Protein AF-A0A9D2FRJ0-F1 (afdb_monomer_lite)

InterPro domains:
  IPR000515 ABC transporter type 1, transmembrane domain MetI-like [PF00528] (3-87)
  IPR000515 ABC transporter type 1, transmembrane domain MetI-like [PS50928] (1-87)
  IPR035906 MetI-like superfamily [G3DSA:1.10.3720.10] (1-94)
  IPR035906 MetI-like superfamily [SSF161098] (1-84)

Radius of gyration: 19.23 Å; chains: 1; bounding box: 42×16×62 Å

pLDDT: mean 77.36, std 8.84, range [45.12, 90.44]

Sequence (95 aa):
ATGVQSFFKITLPLLRPTIESVLILGFIYTFKVYDLVYVMTSGGPVNSTHMLSTYSYKLSFDMFQYSKGSAVANVLLVILMVVGVFYLRATKEEE

Organism: NCBI:txid2838498

Foldseek 3Di:
DPPVVCCVPPVCVVCVLVCVLVVLVVVLVVLVPPPCLCVPALCDDVNVSDRLNSVLCCCVPVVVVPVVSVVSVVVVVVVNVVSVVVSVVVVVVVD

Structure (mmCIF, N/CA/C/O backbone):
data_AF-A0A9D2FRJ0-F1
#
_entry.id   AF-A0A9D2FRJ0-F1
#
loop_
_atom_site.group_PDB
_atom_site.id
_atom_site.type_symbol
_atom_site.label_atom_id
_atom_site.label_alt_id
_atom_site.label_comp_id
_atom_site.label_asym_id
_atom_site.label_entity_id
_atom_site.label_seq_id
_atom_site.pdbx_PDB_ins_code
_atom_site.Cartn_x
_atom_site.Cartn_y
_atom_site.Cartn_z
_atom_site.occupancy
_atom_site.B_iso_or_equiv
_atom_site.auth_seq_id
_atom_site.auth_comp_id
_atom_site.auth_asym_id
_atom_site.auth_atom_id
_atom_site.pdbx_PDB_model_num
ATOM 1 N N . ALA A 1 1 ? -11.964 -5.086 39.449 1.00 55.34 1 ALA A N 1
ATOM 2 C CA . ALA A 1 1 ? -11.865 -5.761 38.139 1.00 55.34 1 ALA A CA 1
ATOM 3 C C . ALA A 1 1 ? -10.579 -5.303 37.468 1.00 55.34 1 ALA A C 1
ATOM 5 O O . ALA A 1 1 ? -10.350 -4.104 37.382 1.00 55.34 1 ALA A O 1
ATOM 6 N N . THR A 1 2 ? -9.699 -6.231 37.101 1.00 71.50 2 THR A N 1
ATOM 7 C CA . THR A 1 2 ? -8.369 -5.952 36.535 1.00 71.50 2 THR A CA 1
ATOM 8 C C . THR A 1 2 ? -8.520 -5.149 35.239 1.00 71.50 2 THR A C 1
ATOM 10 O O . THR A 1 2 ? -9.329 -5.527 34.394 1.00 71.50 2 THR A O 1
ATOM 13 N N . GLY A 1 3 ? -7.767 -4.057 35.057 1.00 76.12 3 GLY A N 1
ATOM 14 C CA . GLY A 1 3 ? -7.921 -3.151 33.901 1.00 76.12 3 GLY A CA 1
ATOM 15 C C . GLY A 1 3 ? -7.846 -3.856 32.538 1.00 76.12 3 GLY A C 1
ATOM 16 O O . GLY A 1 3 ? -8.596 -3.524 31.624 1.00 76.12 3 GLY A O 1
ATOM 17 N N . VAL A 1 4 ? -7.045 -4.921 32.447 1.00 80.00 4 VAL A N 1
ATOM 18 C CA . VAL A 1 4 ? -6.942 -5.799 31.269 1.00 80.00 4 VAL A CA 1
ATOM 19 C C . VAL A 1 4 ? -8.272 -6.505 30.957 1.00 80.00 4 VAL A C 1
ATOM 21 O O . VAL A 1 4 ? -8.678 -6.597 29.805 1.00 80.00 4 VAL A O 1
ATOM 24 N N . GLN A 1 5 ? -9.005 -6.957 31.976 1.00 76.62 5 GLN A N 1
ATOM 25 C CA . GLN A 1 5 ? -10.280 -7.658 31.799 1.00 76.62 5 GLN A CA 1
ATOM 26 C C . GLN A 1 5 ? -11.385 -6.718 31.291 1.00 76.62 5 GLN A C 1
ATOM 28 O O . GLN A 1 5 ? -12.205 -7.130 30.474 1.00 76.62 5 GLN A O 1
ATOM 33 N N . SER A 1 6 ? -11.378 -5.457 31.741 1.00 73.12 6 SER A N 1
ATOM 34 C CA . SER A 1 6 ? -12.299 -4.414 31.267 1.00 73.12 6 SER A CA 1
ATOM 35 C C . SER A 1 6 ? -11.997 -4.010 29.819 1.00 73.12 6 SER A C 1
ATOM 37 O O . SER A 1 6 ? -12.908 -3.914 29.000 1.00 73.12 6 SER A O 1
ATOM 39 N N . PHE A 1 7 ? -10.714 -3.875 29.466 1.00 78.94 7 PHE A N 1
ATOM 40 C CA . PHE A 1 7 ? -10.293 -3.530 28.107 1.00 78.94 7 PHE A CA 1
ATOM 41 C C . PHE A 1 7 ? -10.761 -4.560 27.069 1.00 78.94 7 PHE A C 1
ATOM 43 O O . PHE A 1 7 ? -11.407 -4.193 26.092 1.00 78.94 7 PHE A O 1
ATOM 50 N N . PHE A 1 8 ? -10.513 -5.855 27.297 1.00 80.69 8 PHE A N 1
ATOM 51 C CA . PHE A 1 8 ? -10.877 -6.901 26.331 1.00 80.69 8 PHE A CA 1
ATOM 52 C C . PHE A 1 8 ? -12.377 -7.223 26.286 1.00 80.69 8 PHE A C 1
ATOM 54 O O . PHE A 1 8 ? -12.869 -7.626 25.236 1.00 80.69 8 PHE A O 1
ATOM 61 N N . LYS A 1 9 ? -13.111 -7.079 27.400 1.00 78.75 9 LYS A N 1
ATOM 62 C CA . LYS A 1 9 ? -14.540 -7.445 27.459 1.00 78.75 9 LYS A CA 1
ATOM 63 C C . LYS A 1 9 ? -15.505 -6.282 27.251 1.00 78.75 9 LYS A C 1
ATOM 65 O O . LYS A 1 9 ? -16.659 -6.540 26.931 1.00 78.75 9 LYS A O 1
ATOM 70 N N . ILE A 1 10 ? -15.066 -5.041 27.459 1.00 77.06 10 ILE A N 1
ATOM 71 C CA . ILE A 1 10 ? -15.931 -3.857 27.386 1.00 77.06 10 ILE A CA 1
ATOM 72 C C . ILE A 1 10 ? -15.429 -2.914 26.295 1.00 77.06 10 ILE A C 1
ATOM 74 O O . ILE A 1 10 ? -16.138 -2.686 25.323 1.00 77.06 10 ILE A O 1
ATOM 78 N N . THR A 1 11 ? -14.199 -2.405 26.403 1.00 79.12 11 THR A N 1
ATOM 79 C CA . THR A 1 11 ? -13.687 -1.378 25.475 1.00 79.12 11 THR A CA 1
ATOM 80 C C . THR A 1 11 ? -13.489 -1.911 24.052 1.00 79.12 11 THR A C 1
ATOM 82 O O . THR A 1 11 ? -13.918 -1.276 23.094 1.00 79.12 11 THR A O 1
ATOM 85 N N . LEU A 1 12 ? -12.878 -3.090 23.905 1.00 80.12 12 LEU A N 1
ATOM 86 C CA . LEU A 1 12 ? -12.583 -3.704 22.609 1.00 80.12 12 LEU A CA 1
ATOM 87 C C . LEU A 1 12 ? -13.849 -4.041 21.788 1.00 80.12 12 LEU A C 1
ATOM 89 O O . LEU A 1 12 ? -13.908 -3.630 20.632 1.00 80.12 12 LEU A O 1
ATOM 93 N N . PRO A 1 13 ? -14.877 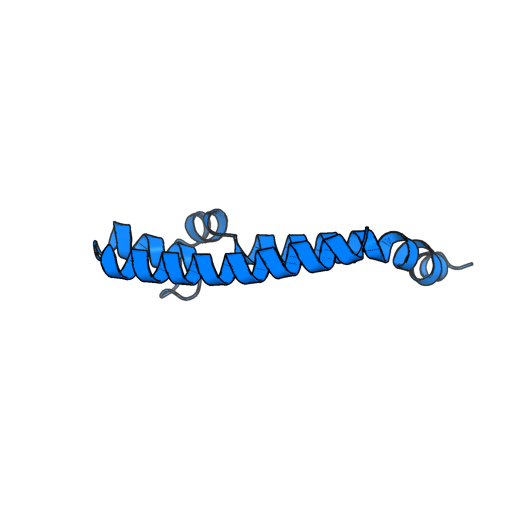-4.734 22.326 1.00 78.06 13 PRO A N 1
ATOM 94 C CA . PRO A 1 13 ? -16.094 -5.015 21.562 1.00 78.06 13 PRO A CA 1
ATOM 95 C C . PRO A 1 13 ? -16.924 -3.765 21.245 1.00 78.06 13 PRO A C 1
ATOM 97 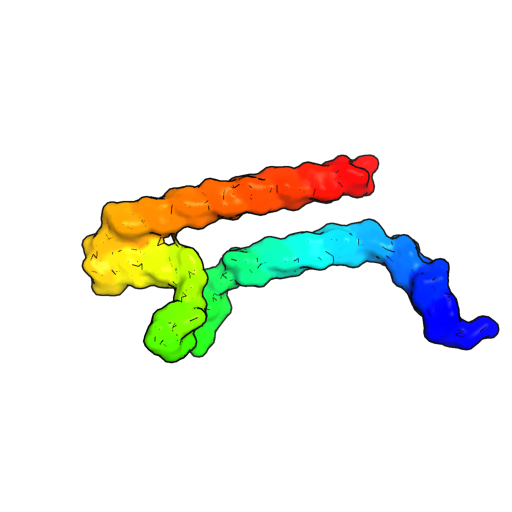O O . PRO A 1 13 ? -17.602 -3.746 20.225 1.00 78.06 13 PRO A O 1
ATOM 100 N N . LEU A 1 14 ? -16.853 -2.717 22.071 1.00 78.50 14 LEU A N 1
ATOM 101 C CA . LEU A 1 14 ? -17.599 -1.475 21.847 1.00 78.50 14 LEU A CA 1
ATOM 102 C C . LEU A 1 14 ? -16.971 -0.609 20.740 1.00 78.50 14 LEU A C 1
ATOM 104 O O . LEU A 1 14 ? -17.681 0.103 20.040 1.00 78.50 14 LEU A O 1
ATOM 108 N N . LEU A 1 15 ? -15.654 -0.724 20.533 1.00 81.44 15 LEU A N 1
ATOM 109 C CA . LEU A 1 15 ? -14.922 -0.094 19.425 1.00 81.44 15 LEU A CA 1
ATOM 110 C C . LEU A 1 15 ? -14.808 -0.979 18.176 1.00 81.44 15 LEU A C 1
ATOM 112 O O . LEU A 1 15 ? -14.241 -0.547 17.175 1.00 81.44 15 LEU A O 1
ATOM 116 N N . ARG A 1 16 ? -15.323 -2.211 18.218 1.00 76.12 16 ARG A N 1
ATOM 117 C CA . ARG A 1 16 ? -15.216 -3.195 17.136 1.00 76.12 16 ARG A CA 1
ATOM 118 C C . ARG A 1 16 ? -15.654 -2.673 15.754 1.00 76.12 16 ARG A C 1
ATOM 120 O O . ARG A 1 16 ? -14.842 -2.821 14.847 1.00 76.12 16 ARG A O 1
ATOM 127 N N . PRO A 1 17 ? -16.814 -1.999 15.585 1.00 76.06 17 PRO A N 1
ATOM 128 C CA . PRO A 1 17 ? -17.202 -1.457 14.276 1.00 76.06 17 PRO A CA 1
ATOM 129 C C . PRO A 1 17 ? -16.230 -0.375 13.780 1.00 76.06 17 PRO A C 1
ATOM 131 O O . PRO A 1 17 ? -15.824 -0.358 12.626 1.00 76.06 17 PRO A O 1
ATOM 134 N N . THR A 1 18 ? -15.738 0.493 14.669 1.00 81.50 18 THR A N 1
ATOM 135 C CA . THR A 1 18 ? -14.731 1.497 14.287 1.00 81.50 18 THR A CA 1
ATOM 136 C C . THR A 1 18 ? -13.397 0.850 13.902 1.00 81.50 18 THR A C 1
ATOM 138 O O . THR A 1 18 ? -12.748 1.290 12.956 1.00 81.50 18 THR A O 1
ATOM 141 N N . ILE A 1 19 ? -12.974 -0.196 14.616 1.00 81.56 19 ILE A N 1
ATOM 142 C CA . ILE A 1 19 ? -11.726 -0.920 14.339 1.00 81.56 19 ILE A CA 1
ATOM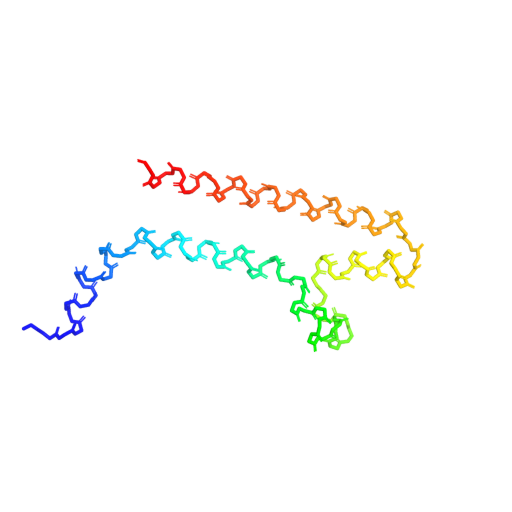 143 C C . ILE A 1 19 ? -11.807 -1.662 13.003 1.00 81.56 19 ILE A C 1
ATOM 145 O O . ILE A 1 19 ? -10.833 -1.634 12.253 1.00 81.56 19 ILE A O 1
ATOM 149 N N . GLU A 1 20 ? -12.938 -2.293 12.687 1.00 78.50 20 GLU A N 1
ATOM 150 C CA . GLU A 1 20 ? -13.155 -2.993 11.414 1.00 78.50 20 GLU A CA 1
ATOM 151 C C . GLU A 1 20 ? -13.091 -2.013 10.236 1.00 78.50 20 GLU A C 1
ATOM 153 O O . GLU A 1 20 ? -12.255 -2.183 9.342 1.00 78.50 20 GLU A O 1
ATOM 158 N N . SER A 1 21 ? -13.837 -0.909 10.303 1.00 81.56 21 SER A N 1
ATOM 159 C CA . SER A 1 21 ? -13.772 0.171 9.313 1.00 81.56 21 SER A CA 1
ATOM 160 C C . SER A 1 21 ? -12.352 0.740 9.127 1.00 81.56 21 SER A C 1
ATOM 162 O O . SER A 1 21 ? -11.870 0.874 7.996 1.00 81.56 21 SER A O 1
ATOM 164 N N . VAL A 1 22 ? -11.631 1.042 10.217 1.00 84.38 22 VAL A N 1
ATOM 165 C CA . VAL A 1 22 ? -10.260 1.591 10.159 1.00 84.38 22 VAL A CA 1
ATOM 166 C C . VAL A 1 22 ? -9.251 0.570 9.631 1.00 84.38 22 VAL A C 1
ATOM 168 O O . VAL A 1 22 ? -8.342 0.951 8.895 1.00 84.38 22 VAL A O 1
ATOM 171 N N . LEU A 1 23 ? -9.393 -0.715 9.961 1.00 82.69 23 LEU A N 1
ATOM 172 C CA . LEU A 1 23 ? -8.522 -1.774 9.443 1.00 82.69 23 LEU A CA 1
ATOM 173 C C . LEU A 1 23 ? -8.676 -1.941 7.935 1.00 82.69 23 LEU A C 1
ATOM 175 O O . LEU A 1 23 ? -7.668 -2.008 7.229 1.00 82.69 23 LEU A O 1
ATOM 179 N N . ILE A 1 24 ? -9.911 -1.969 7.428 1.00 80.88 24 ILE A N 1
ATOM 180 C CA . ILE A 1 24 ? -10.156 -2.077 5.985 1.00 80.88 24 ILE A CA 1
ATOM 181 C C . ILE A 1 24 ? -9.628 -0.826 5.277 1.00 80.88 24 ILE A C 1
ATOM 183 O O . ILE A 1 24 ? -8.930 -0.933 4.267 1.00 80.88 24 ILE A O 1
ATOM 187 N N . LEU A 1 25 ? -9.893 0.361 5.827 1.00 80.75 25 LEU A N 1
ATOM 188 C CA . LEU A 1 25 ? -9.392 1.612 5.265 1.00 80.75 25 LEU A CA 1
ATOM 189 C C . LEU A 1 25 ? -7.856 1.647 5.258 1.00 80.75 25 LEU A C 1
ATOM 191 O O . LEU A 1 25 ? -7.252 1.966 4.235 1.00 80.75 25 LEU A O 1
ATOM 195 N N . GLY A 1 26 ? -7.216 1.255 6.361 1.00 82.31 26 GLY A N 1
ATOM 196 C CA . GLY A 1 26 ? -5.762 1.149 6.478 1.00 82.31 26 GLY A CA 1
ATOM 197 C C . GLY A 1 26 ? -5.169 0.177 5.461 1.00 82.31 26 GLY A C 1
ATOM 198 O O . GLY A 1 26 ? -4.204 0.518 4.779 1.00 82.31 26 GLY A O 1
ATOM 199 N N . PHE A 1 27 ? -5.799 -0.987 5.280 1.00 79.56 27 PHE A N 1
ATOM 200 C CA . PHE A 1 27 ? -5.415 -1.960 4.260 1.00 79.56 27 PHE A CA 1
ATOM 201 C C . PHE A 1 27 ? -5.465 -1.339 2.857 1.00 79.56 27 PHE A C 1
ATOM 203 O O . PHE A 1 27 ? -4.480 -1.385 2.124 1.00 79.56 27 PHE A O 1
ATOM 210 N N . ILE A 1 28 ? -6.558 -0.660 2.499 1.00 77.06 28 ILE A N 1
ATOM 211 C CA . ILE A 1 28 ? -6.692 0.034 1.205 1.00 7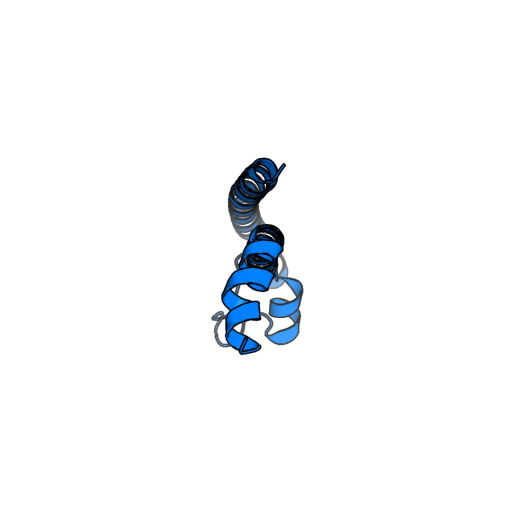7.06 28 ILE A CA 1
ATOM 212 C C . ILE A 1 28 ? -5.604 1.097 1.021 1.00 77.06 28 ILE A C 1
ATOM 214 O O . ILE A 1 28 ? -5.023 1.201 -0.063 1.00 77.06 28 ILE A O 1
ATOM 218 N N . TYR A 1 29 ? -5.306 1.871 2.066 1.00 76.94 29 TYR A N 1
ATOM 219 C CA . TYR A 1 29 ? -4.255 2.888 2.033 1.00 76.94 29 TYR A CA 1
ATOM 220 C C . TYR A 1 29 ? -2.874 2.283 1.774 1.00 76.94 29 TYR A C 1
ATOM 222 O O . TYR A 1 29 ? -2.122 2.822 0.962 1.00 76.94 29 TYR A O 1
ATOM 230 N N . THR A 1 30 ? -2.552 1.141 2.386 1.00 75.94 30 THR A N 1
ATOM 231 C CA . THR A 1 30 ? -1.289 0.434 2.127 1.00 75.94 30 THR A CA 1
ATOM 232 C C . THR A 1 30 ? -1.181 -0.027 0.672 1.00 75.94 30 THR A C 1
ATOM 234 O O . THR A 1 30 ? -0.126 0.127 0.060 1.00 75.94 30 THR A O 1
ATOM 237 N N . PHE A 1 31 ? -2.266 -0.522 0.069 1.00 69.12 31 PHE A N 1
ATOM 238 C CA . PHE A 1 31 ? -2.268 -0.907 -1.351 1.00 69.12 31 PHE A CA 1
ATOM 239 C C . PHE A 1 31 ? -2.142 0.286 -2.308 1.00 69.12 31 PHE A C 1
ATOM 241 O O . PHE A 1 31 ? -1.606 0.139 -3.408 1.00 69.12 31 PHE A O 1
ATOM 248 N N . LYS A 1 32 ? -2.617 1.469 -1.905 1.00 68.56 32 LYS A N 1
ATOM 249 C CA . LYS A 1 32 ? -2.559 2.702 -2.707 1.00 68.56 32 LYS A CA 1
ATOM 250 C C . LYS A 1 32 ? -1.285 3.523 -2.519 1.00 68.56 32 LYS A C 1
ATOM 252 O O . LYS A 1 32 ? -1.153 4.564 -3.160 1.00 68.56 32 LYS A O 1
ATOM 257 N N . VAL A 1 33 ? -0.346 3.081 -1.686 1.00 71.94 33 VAL A N 1
ATOM 258 C CA . VAL A 1 33 ? 0.899 3.805 -1.404 1.00 71.94 33 VAL A CA 1
ATOM 259 C C . VAL A 1 33 ? 1.828 3.789 -2.636 1.00 71.94 33 VAL A C 1
ATOM 261 O O . VAL A 1 33 ? 2.706 2.951 -2.815 1.00 71.94 33 VAL A O 1
ATOM 264 N N . TYR A 1 34 ? 1.597 4.736 -3.543 1.00 71.50 34 TYR A N 1
ATOM 265 C CA . TYR A 1 34 ? 2.474 5.027 -4.677 1.00 71.50 34 TYR A CA 1
ATOM 266 C C . TYR A 1 34 ? 3.591 5.985 -4.253 1.00 71.50 34 TYR A C 1
ATOM 268 O O . TYR A 1 34 ? 4.769 5.663 -4.405 1.00 71.50 34 TYR A O 1
ATOM 276 N N . ASP A 1 35 ? 3.214 7.115 -3.647 1.00 69.75 35 ASP A N 1
ATOM 277 C CA . ASP A 1 35 ? 4.128 8.215 -3.323 1.00 69.75 35 ASP A CA 1
ATOM 278 C C . ASP A 1 35 ? 5.257 7.769 -2.390 1.00 69.75 35 ASP A C 1
ATOM 280 O O . ASP A 1 35 ? 6.430 8.008 -2.665 1.00 69.75 35 ASP A O 1
ATOM 284 N N . LEU A 1 36 ? 4.916 7.052 -1.313 1.00 73.38 36 LEU A N 1
ATOM 285 C CA . LEU A 1 36 ? 5.895 6.592 -0.327 1.00 73.38 36 LEU A CA 1
ATOM 286 C C . LEU A 1 36 ? 6.904 5.613 -0.948 1.00 73.38 36 LEU A C 1
ATOM 288 O O . LEU A 1 36 ? 8.102 5.735 -0.711 1.00 73.38 36 LEU A O 1
ATOM 292 N N . VAL A 1 37 ? 6.443 4.658 -1.764 1.00 73.44 37 VAL A N 1
ATOM 293 C CA . VAL A 1 37 ? 7.319 3.661 -2.406 1.00 73.44 37 VAL A CA 1
ATOM 294 C C . VAL A 1 37 ? 8.241 4.326 -3.423 1.00 73.44 37 VAL A C 1
ATOM 296 O O . VAL A 1 37 ? 9.433 4.006 -3.472 1.00 73.44 37 VAL A O 1
ATOM 299 N N . TYR A 1 38 ? 7.705 5.262 -4.209 1.00 71.81 38 TYR A N 1
ATOM 300 C CA . TYR A 1 38 ? 8.467 5.997 -5.209 1.00 71.81 38 TYR A CA 1
ATOM 301 C C . TYR A 1 38 ? 9.525 6.902 -4.567 1.00 71.81 38 TYR A C 1
ATOM 303 O O . TYR A 1 38 ? 10.685 6.826 -4.949 1.00 71.81 38 TYR A O 1
ATOM 311 N N . VAL A 1 39 ? 9.169 7.684 -3.543 1.00 77.25 39 VAL A N 1
ATOM 312 C CA . VAL A 1 39 ? 10.099 8.611 -2.870 1.00 77.25 39 VAL A CA 1
ATOM 313 C C . VAL A 1 39 ? 11.181 7.876 -2.078 1.00 77.25 39 VAL A C 1
ATOM 315 O O . VAL A 1 39 ? 12.341 8.274 -2.114 1.00 77.25 39 VAL A O 1
ATOM 318 N N . MET A 1 40 ? 10.820 6.812 -1.354 1.00 75.06 40 MET A N 1
ATOM 319 C CA . MET A 1 40 ? 11.754 6.137 -0.444 1.00 75.06 40 MET A CA 1
ATOM 320 C C . MET A 1 40 ? 12.702 5.173 -1.152 1.00 75.06 40 MET A C 1
ATOM 322 O O . MET A 1 40 ? 13.832 4.989 -0.706 1.00 75.06 40 MET A O 1
ATOM 326 N N . THR A 1 41 ? 12.237 4.498 -2.207 1.00 74.56 41 THR A N 1
ATOM 327 C CA . THR A 1 41 ? 12.996 3.389 -2.812 1.00 74.56 41 THR A CA 1
ATOM 328 C C . THR A 1 41 ? 13.099 3.463 -4.325 1.00 74.56 41 THR A C 1
ATOM 330 O O . THR A 1 41 ? 13.880 2.708 -4.902 1.00 74.56 41 THR A O 1
ATOM 333 N N . SER A 1 42 ? 12.285 4.292 -4.986 1.00 67.81 42 SER A N 1
ATOM 334 C CA . SER A 1 42 ? 12.107 4.296 -6.444 1.00 67.81 42 SER A CA 1
ATOM 335 C C . SER A 1 42 ? 11.883 2.894 -7.047 1.00 67.81 42 SER A C 1
ATOM 337 O O . SER A 1 42 ? 12.145 2.676 -8.229 1.00 67.81 42 SER A O 1
ATOM 339 N N . GLY A 1 43 ? 11.410 1.924 -6.248 1.00 64.69 43 GLY A N 1
ATOM 340 C CA . GLY A 1 43 ? 11.257 0.523 -6.652 1.00 64.69 43 GLY A CA 1
ATOM 341 C C . GLY A 1 43 ? 12.470 -0.401 -6.455 1.00 64.69 43 GLY A C 1
ATOM 342 O O . GLY A 1 43 ? 12.479 -1.504 -6.999 1.00 64.69 43 GLY A O 1
ATOM 343 N N . GLY A 1 44 ? 13.512 0.009 -5.728 1.00 62.28 44 GLY A N 1
ATOM 344 C CA . GLY A 1 44 ? 14.719 -0.795 -5.477 1.00 62.28 44 GLY A CA 1
ATOM 345 C C . GLY A 1 44 ? 14.703 -1.642 -4.188 1.00 62.28 44 GLY A C 1
ATOM 346 O O . GLY A 1 44 ? 13.886 -1.391 -3.303 1.00 62.28 44 GLY A O 1
ATOM 347 N N . PRO A 1 45 ? 15.640 -2.609 -4.029 1.00 58.19 45 PRO A N 1
ATOM 348 C CA . PRO A 1 45 ? 16.688 -3.024 -4.971 1.00 58.19 45 PRO A CA 1
ATOM 349 C C . PRO A 1 45 ? 16.184 -4.051 -6.005 1.00 58.19 45 PRO A C 1
ATOM 351 O O . PRO A 1 45 ? 15.379 -4.930 -5.699 1.00 58.19 45 PRO A O 1
ATOM 354 N N . VAL A 1 46 ? 16.664 -3.929 -7.250 1.00 61.34 46 VAL A N 1
ATOM 355 C CA . VAL A 1 46 ? 16.337 -4.820 -8.389 1.00 61.34 46 VAL A CA 1
ATOM 356 C C . VAL A 1 46 ? 14.824 -5.010 -8.587 1.00 61.34 46 VAL A C 1
ATOM 358 O O . VAL A 1 46 ? 14.338 -6.127 -8.701 1.00 61.34 46 VAL A O 1
ATOM 361 N N . ASN A 1 47 ? 14.055 -3.918 -8.623 1.00 64.38 47 ASN A N 1
ATOM 362 C CA . ASN A 1 47 ? 12.602 -3.947 -8.834 1.00 64.38 47 ASN A CA 1
ATOM 363 C C . ASN A 1 47 ? 11.770 -4.611 -7.708 1.00 64.38 47 ASN A C 1
ATOM 365 O O . ASN A 1 47 ? 10.566 -4.783 -7.886 1.00 64.38 47 ASN A O 1
ATOM 369 N N . SER A 1 48 ? 12.362 -4.972 -6.561 1.00 62.44 48 SER A N 1
ATOM 370 C CA . SER A 1 48 ? 11.682 -5.772 -5.521 1.00 62.44 48 SER A CA 1
ATOM 371 C C . SER A 1 48 ? 10.567 -5.036 -4.772 1.00 62.44 48 SER A C 1
ATOM 373 O O . SER A 1 48 ? 9.709 -5.681 -4.177 1.00 62.44 48 SER A O 1
ATOM 375 N N . THR A 1 49 ? 10.555 -3.701 -4.793 1.00 72.62 49 THR A N 1
ATOM 376 C CA . THR A 1 49 ? 9.518 -2.883 -4.138 1.00 72.62 49 THR A CA 1
ATOM 377 C C . THR A 1 49 ? 8.562 -2.236 -5.138 1.00 72.62 49 THR A C 1
ATOM 379 O O . THR A 1 49 ? 7.748 -1.396 -4.754 1.00 72.62 49 THR A O 1
ATOM 382 N N . HIS A 1 50 ? 8.628 -2.594 -6.428 1.00 68.38 50 HIS A N 1
ATOM 383 C CA . HIS A 1 50 ? 7.702 -2.033 -7.407 1.00 68.38 50 HIS A CA 1
ATOM 384 C C . HIS A 1 50 ? 6.272 -2.530 -7.168 1.00 68.38 50 HIS A C 1
ATOM 386 O O . HIS A 1 50 ? 5.948 -3.701 -7.341 1.00 68.38 50 HIS A O 1
ATOM 392 N N . MET A 1 51 ? 5.400 -1.587 -6.832 1.00 76.38 51 MET A N 1
ATOM 393 C CA . MET A 1 51 ? 3.952 -1.750 -6.861 1.00 76.38 51 MET A CA 1
ATOM 394 C C . MET A 1 51 ? 3.468 -1.582 -8.309 1.00 76.38 51 MET A C 1
ATOM 396 O O . MET A 1 51 ? 4.144 -0.943 -9.119 1.00 76.38 51 MET A O 1
ATOM 400 N N . LEU A 1 52 ? 2.274 -2.084 -8.652 1.00 73.81 52 LEU A N 1
ATOM 401 C CA . LEU A 1 52 ? 1.691 -1.889 -9.995 1.00 73.81 52 LEU A CA 1
ATOM 402 C C . LEU A 1 52 ? 1.688 -0.411 -10.427 1.00 73.81 52 LEU A C 1
ATOM 404 O O . LEU A 1 52 ? 1.911 -0.102 -11.597 1.00 73.81 52 LEU A O 1
ATOM 408 N N . SER A 1 53 ? 1.479 0.499 -9.474 1.00 74.06 53 SER A N 1
ATOM 409 C CA . SER A 1 53 ? 1.497 1.946 -9.682 1.00 74.06 53 SER A CA 1
ATOM 410 C C . SER A 1 53 ? 2.889 2.467 -10.070 1.00 74.06 53 SER A C 1
ATOM 412 O O . SER A 1 53 ? 3.021 3.166 -11.075 1.00 74.06 53 SER A O 1
ATOM 414 N N . THR A 1 54 ? 3.946 2.080 -9.346 1.00 79.94 54 THR A N 1
ATOM 415 C CA . THR A 1 54 ? 5.325 2.494 -9.667 1.00 79.94 54 THR A CA 1
ATOM 416 C C . THR A 1 54 ? 5.867 1.805 -10.915 1.00 79.94 54 THR A C 1
ATOM 418 O O . THR A 1 54 ? 6.615 2.417 -11.676 1.00 79.94 54 THR A O 1
ATOM 421 N N . TYR A 1 55 ? 5.429 0.577 -11.199 1.00 80.69 55 TYR A N 1
ATOM 422 C CA . TYR A 1 55 ? 5.763 -0.125 -12.436 1.00 80.69 55 TYR A CA 1
ATOM 423 C C . TYR A 1 55 ? 5.129 0.536 -13.669 1.00 80.69 55 TYR A C 1
ATOM 425 O O . TYR A 1 55 ? 5.811 0.770 -14.666 1.00 80.69 55 TYR A O 1
ATOM 433 N N . SER A 1 56 ? 3.847 0.906 -13.593 1.00 83.00 56 SER A N 1
ATOM 434 C CA . SER A 1 56 ? 3.156 1.640 -14.662 1.00 83.00 56 SER A CA 1
ATOM 435 C C . SER A 1 56 ? 3.835 2.974 -14.975 1.00 83.00 56 SER A C 1
ATOM 437 O O . SER A 1 56 ? 3.974 3.341 -16.147 1.00 83.00 56 SER A O 1
ATOM 439 N N . TYR A 1 57 ? 4.267 3.696 -13.937 1.00 81.88 57 TYR A N 1
ATOM 440 C CA . TYR A 1 57 ? 4.989 4.956 -14.089 1.00 81.88 57 TYR A CA 1
ATOM 441 C C . TYR A 1 57 ? 6.324 4.751 -14.811 1.00 81.88 57 TYR A C 1
ATOM 443 O O . TYR A 1 57 ? 6.563 5.377 -15.841 1.00 81.88 57 TYR A O 1
ATOM 451 N N . LYS A 1 58 ? 7.136 3.792 -14.354 1.00 82.81 58 LYS A N 1
ATOM 452 C CA . LYS A 1 58 ? 8.414 3.428 -14.982 1.00 82.81 58 LYS A CA 1
ATOM 453 C C . LYS A 1 58 ? 8.255 3.044 -16.455 1.00 82.81 58 LYS A C 1
ATOM 455 O O . LYS A 1 58 ? 8.999 3.514 -17.309 1.00 82.81 58 LYS A O 1
ATOM 460 N N . LEU A 1 59 ? 7.255 2.229 -16.790 1.00 83.69 59 LEU A N 1
ATOM 461 C CA . LEU A 1 59 ? 7.014 1.836 -18.183 1.00 83.69 59 LEU A CA 1
ATOM 462 C C . LEU A 1 59 ? 6.618 3.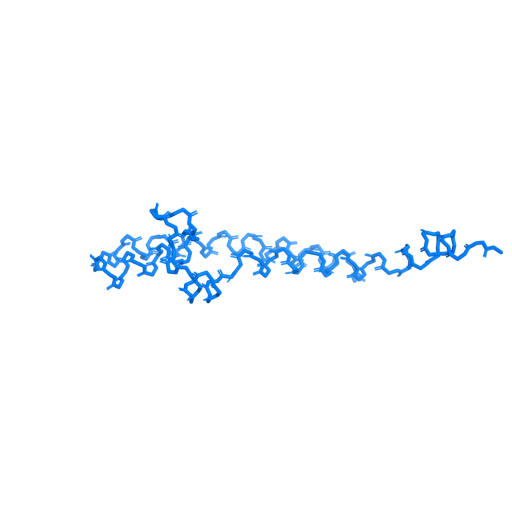019 -19.069 1.00 83.69 59 LEU A C 1
ATOM 464 O O . LEU A 1 59 ? 7.029 3.075 -20.227 1.00 83.69 59 LEU A O 1
ATOM 468 N N . SER A 1 60 ? 5.829 3.948 -18.532 1.00 84.81 60 SER A N 1
ATOM 469 C CA . SER A 1 60 ? 5.324 5.095 -19.288 1.00 84.81 60 SER A CA 1
ATOM 470 C C . SER A 1 60 ? 6.383 6.181 -19.461 1.00 84.81 60 SER A C 1
ATOM 472 O O . SER A 1 60 ? 6.532 6.705 -20.559 1.00 84.81 60 SER A O 1
ATOM 474 N N . PHE A 1 61 ? 7.123 6.505 -18.399 1.00 82.56 61 PHE A N 1
ATOM 475 C CA . PHE A 1 61 ? 7.990 7.684 -18.355 1.00 82.56 61 PHE A CA 1
ATOM 476 C C . PHE A 1 61 ? 9.487 7.371 -18.457 1.00 82.56 61 PHE A C 1
ATOM 478 O O . PHE A 1 61 ? 10.196 8.160 -19.071 1.00 82.56 61 PHE A O 1
ATOM 485 N N . ASP A 1 62 ? 9.965 6.223 -17.956 1.00 82.81 62 ASP A N 1
ATOM 486 C CA . ASP A 1 62 ? 11.388 5.851 -18.087 1.00 82.81 62 ASP A CA 1
ATOM 487 C C . ASP A 1 62 ? 11.647 5.051 -19.367 1.00 82.81 62 ASP A C 1
ATOM 489 O O . ASP A 1 62 ? 12.629 5.269 -20.072 1.00 82.81 62 ASP A O 1
ATOM 493 N N . MET A 1 63 ? 10.771 4.086 -19.668 1.00 83.56 63 MET A N 1
ATOM 494 C CA . MET A 1 63 ? 10.938 3.188 -20.818 1.00 83.56 63 MET A CA 1
ATOM 495 C C . MET A 1 63 ? 10.236 3.687 -22.086 1.00 83.56 63 MET A C 1
ATOM 497 O O . MET A 1 63 ? 10.371 3.053 -23.133 1.00 83.56 63 MET A O 1
ATOM 501 N N . PHE A 1 64 ? 9.463 4.776 -21.996 1.00 85.69 64 PHE A N 1
ATOM 502 C CA . PHE A 1 64 ? 8.653 5.337 -23.088 1.00 85.69 64 PHE A CA 1
ATOM 503 C C . PHE A 1 64 ? 7.701 4.319 -23.755 1.00 85.69 64 PHE A C 1
ATOM 505 O O . PHE A 1 64 ? 7.255 4.494 -24.889 1.00 85.69 64 PHE A O 1
ATOM 512 N N . GLN A 1 65 ? 7.345 3.240 -23.048 1.00 88.19 65 GLN A N 1
ATOM 513 C CA . GLN A 1 65 ? 6.406 2.208 -23.492 1.00 88.19 65 GLN A CA 1
ATOM 514 C C . GLN A 1 65 ? 4.995 2.528 -22.987 1.00 88.19 65 GLN A C 1
ATOM 516 O O . GLN A 1 65 ? 4.392 1.762 -22.230 1.00 88.19 65 GLN A O 1
ATOM 521 N N . TYR A 1 66 ? 4.452 3.662 -23.436 1.00 84.69 66 TYR A N 1
ATOM 522 C CA . TYR A 1 66 ? 3.156 4.198 -22.999 1.00 84.69 66 TYR A CA 1
ATOM 523 C C . TYR A 1 66 ? 1.990 3.213 -23.139 1.00 84.69 66 TYR A C 1
ATOM 525 O O . TYR A 1 66 ? 1.119 3.168 -22.275 1.00 84.69 66 TYR A O 1
ATOM 533 N N . SER A 1 67 ? 1.975 2.388 -24.188 1.00 86.19 67 SER A N 1
ATOM 534 C CA . SER A 1 67 ? 0.927 1.382 -24.399 1.00 86.19 67 SER A CA 1
ATOM 535 C C . SER A 1 67 ? 0.929 0.305 -23.312 1.00 86.19 67 SER A C 1
ATOM 537 O O . SER A 1 67 ? -0.123 -0.037 -22.775 1.00 86.19 67 SER A O 1
ATOM 539 N N . LYS A 1 68 ? 2.111 -0.189 -22.927 1.00 87.50 68 LYS A N 1
ATOM 540 C CA . LYS A 1 68 ? 2.238 -1.166 -21.840 1.00 87.50 68 LYS A CA 1
ATOM 541 C C . LYS A 1 68 ? 1.988 -0.529 -20.477 1.00 87.50 68 LYS A C 1
ATOM 543 O O . LYS A 1 68 ? 1.300 -1.129 -19.659 1.00 87.50 68 LYS A O 1
ATOM 548 N N . GLY A 1 69 ? 2.490 0.684 -20.248 1.00 85.12 69 GLY A N 1
ATOM 549 C CA . GLY A 1 69 ? 2.206 1.441 -19.028 1.00 85.12 69 GLY A CA 1
ATOM 550 C C . GLY A 1 69 ? 0.705 1.677 -18.843 1.00 85.12 69 GLY A C 1
ATOM 551 O O . GLY A 1 69 ? 0.152 1.361 -17.795 1.00 85.12 69 GLY A O 1
ATOM 552 N N . SER A 1 70 ? 0.007 2.099 -19.900 1.00 85.94 70 SER A N 1
ATOM 553 C CA . SER A 1 70 ? -1.449 2.269 -19.884 1.00 85.94 70 SER A CA 1
ATOM 554 C C . SER A 1 70 ? -2.195 0.954 -19.630 1.00 85.94 70 SER A C 1
ATOM 556 O O . SER A 1 70 ? -3.154 0.938 -18.860 1.00 85.94 70 SER A O 1
ATOM 558 N N . ALA A 1 71 ? -1.751 -0.170 -20.201 1.00 89.31 71 ALA A N 1
ATOM 559 C CA . ALA A 1 71 ? -2.350 -1.475 -19.914 1.00 89.31 71 ALA A CA 1
ATOM 560 C C . ALA A 1 71 ? -2.233 -1.847 -18.424 1.00 89.31 71 ALA A C 1
ATOM 562 O O . ALA A 1 71 ? -3.218 -2.257 -17.812 1.00 89.31 71 ALA A O 1
ATOM 563 N N . VAL A 1 72 ? -1.061 -1.634 -17.813 1.00 87.31 72 VAL A N 1
ATOM 564 C CA . VAL A 1 72 ? -0.846 -1.869 -16.374 1.00 87.31 72 VAL A CA 1
ATOM 565 C C . VAL A 1 72 ? -1.708 -0.930 -15.524 1.00 87.31 72 VAL A C 1
ATOM 567 O O . VAL A 1 72 ? -2.326 -1.383 -14.561 1.00 87.31 72 VAL A O 1
ATOM 570 N N . ALA A 1 73 ? -1.807 0.351 -15.891 1.00 85.62 73 ALA A N 1
ATOM 571 C CA . ALA A 1 73 ? -2.666 1.316 -15.204 1.00 85.62 73 ALA A CA 1
ATOM 572 C C . ALA A 1 73 ? -4.149 0.911 -15.249 1.00 85.62 73 ALA A C 1
ATOM 574 O O . ALA A 1 73 ? -4.843 1.012 -14.239 1.00 85.62 73 ALA A O 1
ATOM 575 N N . ASN A 1 74 ? -4.629 0.410 -16.390 1.00 89.12 74 ASN A N 1
ATOM 576 C CA . ASN A 1 74 ? -6.002 -0.079 -16.529 1.00 89.12 74 ASN A CA 1
ATOM 577 C C . ASN A 1 74 ? -6.260 -1.325 -15.671 1.00 89.12 74 ASN A C 1
ATOM 579 O O . ASN A 1 74 ? -7.289 -1.405 -15.003 1.00 89.12 74 ASN A O 1
ATOM 583 N N . VAL A 1 75 ? -5.318 -2.274 -15.623 1.00 89.19 75 VAL A N 1
ATOM 584 C CA . VAL A 1 75 ? -5.415 -3.438 -14.722 1.00 89.19 75 VAL A CA 1
ATOM 585 C C . VAL A 1 75 ? -5.468 -2.987 -13.261 1.00 89.19 75 VAL A C 1
ATOM 587 O O . VAL A 1 75 ? -6.321 -3.450 -12.502 1.00 89.19 75 VAL A O 1
ATOM 590 N N . LEU A 1 76 ? -4.610 -2.042 -12.870 1.00 86.50 76 LEU A N 1
ATOM 591 C CA . LEU A 1 76 ? -4.626 -1.465 -11.528 1.00 86.50 76 LEU A CA 1
ATOM 592 C C . LEU A 1 76 ? -5.964 -0.776 -11.221 1.00 86.50 76 LEU A C 1
ATOM 594 O O . LEU A 1 76 ? -6.497 -0.954 -10.129 1.00 86.50 76 LEU A O 1
ATOM 598 N N . LEU A 1 77 ? -6.536 -0.041 -12.178 1.00 86.00 77 LEU A N 1
ATOM 599 C CA . LEU A 1 77 ? -7.848 0.594 -12.037 1.00 86.00 77 LEU A CA 1
ATOM 600 C C . LEU A 1 77 ? -8.943 -0.437 -11.755 1.00 86.00 77 LEU A C 1
ATOM 602 O O . LEU A 1 77 ? -9.732 -0.234 -10.834 1.00 86.00 77 LEU A O 1
ATOM 606 N N . VAL A 1 78 ? -8.972 -1.552 -12.489 1.00 90.44 78 VAL A N 1
ATOM 607 C CA . VAL A 1 78 ? -9.954 -2.628 -12.269 1.00 90.44 78 VAL A CA 1
ATOM 608 C C . VAL A 1 78 ? -9.800 -3.233 -10.873 1.00 90.44 78 VAL A C 1
ATOM 610 O O . VAL A 1 78 ? -10.792 -3.389 -10.164 1.00 90.44 78 VAL A O 1
ATOM 613 N N . ILE A 1 79 ? -8.570 -3.511 -10.432 1.00 85.81 79 ILE A N 1
ATOM 614 C CA . ILE A 1 79 ? -8.303 -4.040 -9.083 1.00 85.81 79 ILE A CA 1
ATOM 615 C C . ILE A 1 79 ? -8.792 -3.057 -8.012 1.00 85.81 79 ILE A C 1
ATOM 617 O O . ILE A 1 79 ? -9.509 -3.446 -7.090 1.00 85.81 79 ILE A O 1
ATOM 621 N N . LEU A 1 80 ? -8.450 -1.773 -8.142 1.00 83.50 80 LEU A N 1
ATOM 622 C CA . LEU A 1 80 ? -8.869 -0.740 -7.193 1.00 83.50 80 LEU A CA 1
ATOM 623 C C . LEU A 1 80 ? -10.383 -0.523 -7.198 1.00 83.50 80 LEU A C 1
ATOM 625 O O . LEU A 1 80 ? -10.951 -0.235 -6.147 1.00 83.50 80 LEU A O 1
ATOM 629 N N . MET A 1 81 ? -11.039 -0.679 -8.348 1.00 86.00 81 MET A N 1
ATOM 630 C CA . MET A 1 81 ? -12.494 -0.631 -8.454 1.00 86.00 81 MET A CA 1
ATOM 631 C C . MET A 1 81 ? -13.133 -1.805 -7.706 1.00 86.00 81 MET A C 1
ATOM 633 O O . MET A 1 81 ? -14.044 -1.580 -6.917 1.00 86.00 81 MET A O 1
ATOM 637 N N . VAL A 1 82 ? -12.631 -3.033 -7.874 1.00 87.94 82 VAL A N 1
ATOM 638 C CA . VAL A 1 82 ? -13.129 -4.211 -7.139 1.00 87.94 82 VAL A CA 1
ATOM 639 C C . VAL A 1 82 ? -12.956 -4.031 -5.631 1.00 87.94 82 VAL A C 1
ATOM 641 O O . VAL A 1 82 ? -13.911 -4.219 -4.877 1.00 87.94 82 VAL A O 1
ATOM 644 N N . VAL A 1 83 ? -11.772 -3.601 -5.187 1.00 82.62 83 VAL A N 1
ATOM 645 C CA . VAL A 1 83 ? -11.497 -3.335 -3.765 1.00 82.62 83 VAL A CA 1
ATOM 646 C C . VAL A 1 83 ? -12.373 -2.198 -3.232 1.00 82.62 83 VAL A C 1
ATOM 648 O O . VAL A 1 83 ? -12.916 -2.308 -2.138 1.00 82.62 83 VAL A O 1
ATOM 651 N N . GLY A 1 84 ? -12.563 -1.125 -4.003 1.00 83.19 84 GLY A N 1
ATOM 652 C CA . GLY A 1 84 ? -13.420 -0.002 -3.623 1.00 83.19 84 GLY A CA 1
ATOM 653 C C . GLY A 1 84 ? -14.896 -0.386 -3.512 1.00 83.19 84 GLY A C 1
ATOM 654 O O . GLY A 1 84 ? -15.569 0.034 -2.577 1.00 83.19 84 GLY A O 1
ATOM 655 N N . VAL A 1 85 ? -15.400 -1.228 -4.416 1.00 85.88 85 VAL A N 1
ATOM 656 C CA . VAL A 1 85 ? -16.765 -1.773 -4.333 1.00 85.88 85 VAL A CA 1
ATOM 657 C C . VAL A 1 85 ? -16.916 -2.671 -3.107 1.00 85.88 85 VAL A C 1
ATOM 659 O O . VAL A 1 85 ? -17.931 -2.585 -2.418 1.00 85.88 85 VAL A O 1
ATOM 662 N N . PHE A 1 86 ? -15.916 -3.504 -2.809 1.00 82.38 86 PHE A N 1
ATOM 663 C CA . PHE A 1 86 ? -15.919 -4.349 -1.616 1.00 82.38 86 PHE A CA 1
ATOM 664 C C . PHE A 1 86 ? -15.910 -3.514 -0.329 1.00 82.38 86 PHE A C 1
ATOM 666 O O . PHE A 1 86 ? -16.696 -3.783 0.572 1.00 82.38 86 PHE A O 1
ATOM 673 N N . TYR A 1 87 ? -15.102 -2.451 -0.284 1.00 78.25 87 TYR A N 1
ATOM 674 C CA . TYR A 1 87 ? -15.081 -1.486 0.817 1.00 78.25 87 TYR A CA 1
ATOM 675 C C . TYR A 1 87 ? -16.439 -0.820 1.029 1.00 78.25 87 TYR A C 1
ATOM 677 O O . TYR A 1 87 ? -16.982 -0.863 2.126 1.00 78.25 87 TYR A O 1
ATOM 685 N N . LEU A 1 88 ? -17.023 -0.259 -0.035 1.00 80.31 88 LEU A N 1
ATOM 686 C CA . LEU A 1 88 ? -18.325 0.404 0.046 1.00 80.31 88 LEU A CA 1
ATOM 687 C C . LEU A 1 88 ? -19.440 -0.556 0.470 1.00 80.31 88 LEU A C 1
ATOM 689 O O . LEU A 1 88 ? -20.385 -0.118 1.115 1.00 80.31 88 LEU A O 1
ATOM 693 N N . ARG A 1 89 ? -19.355 -1.842 0.107 1.00 79.69 89 ARG A N 1
ATOM 694 C CA . ARG A 1 89 ? -20.291 -2.863 0.597 1.00 79.69 89 ARG A CA 1
ATOM 695 C C . ARG A 1 89 ? -20.078 -3.174 2.074 1.00 79.69 89 ARG A C 1
ATOM 697 O O . ARG A 1 89 ? -21.054 -3.150 2.804 1.00 79.69 89 ARG A O 1
ATOM 704 N N . ALA A 1 90 ? -18.837 -3.397 2.504 1.00 72.38 90 ALA A N 1
ATOM 705 C CA . ALA A 1 90 ? -18.524 -3.696 3.900 1.00 72.38 90 ALA A CA 1
ATOM 706 C C . ALA A 1 90 ? -18.924 -2.548 4.844 1.00 72.38 90 ALA A C 1
ATOM 708 O O . ALA A 1 90 ? -19.531 -2.795 5.875 1.00 72.38 90 ALA A O 1
ATOM 709 N N . THR A 1 91 ? -18.668 -1.294 4.458 1.00 69.88 91 THR A N 1
ATOM 710 C CA . THR A 1 91 ? -19.069 -0.119 5.251 1.00 69.88 91 THR A CA 1
ATOM 711 C C . THR A 1 91 ? -20.577 0.137 5.207 1.00 69.88 91 THR A C 1
ATOM 713 O O . THR A 1 91 ? -21.137 0.592 6.194 1.00 69.88 91 THR A O 1
ATOM 716 N N . LYS A 1 92 ? -21.270 -0.184 4.103 1.00 62.62 92 LYS A N 1
ATOM 717 C CA . LYS A 1 92 ? -22.743 -0.108 4.052 1.00 62.62 92 LYS A CA 1
ATOM 718 C C . LYS A 1 92 ? -23.444 -1.143 4.926 1.00 62.62 92 LYS A C 1
ATOM 720 O O . LYS A 1 92 ? -24.624 -0.978 5.186 1.00 62.62 92 LYS A O 1
ATOM 725 N N . GLU A 1 93 ? -22.758 -2.213 5.313 1.00 54.91 93 GLU A N 1
ATOM 726 C CA . GLU A 1 93 ? -23.300 -3.226 6.225 1.00 54.91 93 GLU A CA 1
ATOM 727 C C . GLU A 1 93 ? -23.178 -2.795 7.700 1.00 54.91 93 GLU A C 1
ATOM 729 O O . GLU A 1 93 ? -23.768 -3.426 8.574 1.00 54.91 93 GLU A O 1
ATOM 734 N N . GLU A 1 94 ? -22.440 -1.708 7.967 1.00 52.66 94 GLU A N 1
ATOM 735 C CA . GLU A 1 94 ? -22.308 -1.075 9.285 1.00 52.66 94 GLU A CA 1
ATOM 736 C C . GLU A 1 94 ? -23.303 0.090 9.516 1.00 52.66 94 GLU A C 1
ATOM 738 O O . GLU A 1 94 ? -23.426 0.538 10.658 1.00 52.66 94 GLU A O 1
ATOM 743 N N . GLU A 1 95 ? -24.018 0.563 8.478 1.00 45.12 95 GLU A N 1
ATOM 744 C CA . GLU A 1 95 ? -25.155 1.511 8.575 1.00 45.12 95 GLU A CA 1
ATOM 745 C C . GLU A 1 95 ? -26.507 0.782 8.648 1.00 45.12 95 GLU A C 1
ATOM 747 O O . GLU A 1 95 ? -27.339 1.182 9.496 1.00 45.12 95 GLU A O 1
#

Secondary structure (DSSP, 8-state):
--HHHHIIIIIHHHSHHHHHHHHHHHHHHHHT--HHHHHHHTT-STTTT--HHHHHHIIIIIS--HHHHHHHHHHHHHHHHHHHHHHHHHHHT--

=== Feature glossary ===
Feature key, reading from the visual/contextual features back to the raw sequence:

Rendered structure images. Structure images are PyMOL renders from six orthogonal camera directions. Cartoon representation draws helices as coils and strands as arrows; sticks shows the backbone as bonds; surface shows the solvent-excluded envelope. Rainbow coloring maps sequence position to hue (blue→red, N→C); chain coloring assigns a distinct color per polypeptide.

Contact-map, Ramachandran, and PAE plots. Three diagnostic plots accompany the record. The Cα contact map visualizes the tertiary structure as a 2D adjacency matrix (8 Å cutoff, sequence-local contacts suppressed). The Ramachandran plot shows the distribution of backbone (φ, ψ) torsions, with points in the α and β basins reflecting secondary structure content. The PAE plot shows AlphaFold's inter-residue confidence as a color matrix.

InterPro / GO / CATH / organism. The annotation block draws on four external resources. InterPro: which protein families and domains the sequence belongs to. GO: standardized terms for what the protein does, what process it participates in, and where in the cell it acts. CATH: which structural fold it has in the CATH hierarchy. Organism: the species of origin.

N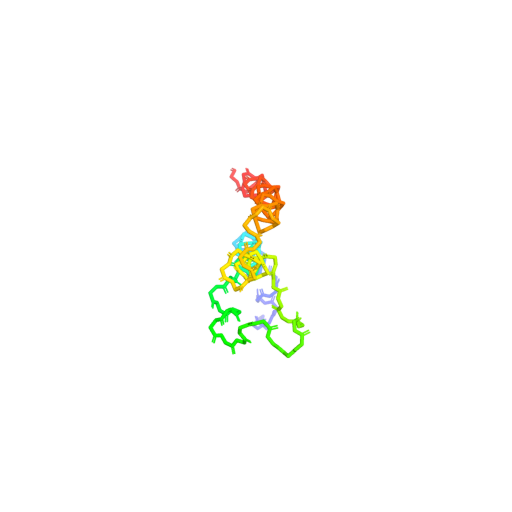earest PDB structures. Structural nearest neighbors (via Foldseek easy-search vs the PDB). Reported per hit: target PDB id, E-value, and alignment TM-score. A TM-score above ~0.5 is the conventional threshold for 'same fold'.

Predicted aligned error. Predicted aligned error is AlphaFold's pairwise confidence. Unlike pLDDT (per-residue), PAE is per-residue-pair and captures whether two parts of the structure are correctly placed relative to each other. Units are ångströms of expected positional error.

Solvent-accessible surface area. SASA measures how much of the protein is reachable by solvent. It is computed by rolling a water-sized probe over the atomic surface and summing the exposed area (Å²). Per-residue SASA distinguishes core (buried, low SASA) from surface (exposed, high SASA) residues; total SASA is a whole-molecule size measure.

B-factor. Crystallographic B-factors measure how much each atom's electron density is smeared out, in Å². They rise in mobile loops and surface residues and fall in the buried interior. In AlphaFold models this column is repurposed to hold pLDDT instead.

pLDDT. For AlphaFold models, the B-factor field carries pLDDT — the model's own estimate of local accuracy on a 0–100 scale. Regions with pLDDT<50 should be treated as essentially unmodeled; they often correspond to intrinsically disordered segments.

Backbone torsions (φ/ψ). φ (phi) and ψ (psi) are the two rotatable backbone dihedrals per residue: φ is the C(i-1)–N–Cα–C torsion, ψ is the N–Cα–C–N(i+1) torsion, both in degrees on (−180°, 180°]. α-helical residues cluster near (−60°, −45°); β-strand residues near (−120°, +130°). A Ramachandran plot is simply a scatter of (φ, ψ) for every residue.

Radius of gyration, Cα contacts, bounding box. Radius of gyration (Rg) is the root-mean-square distance of Cα atoms from their centroid — a single number for overall size and compactness. A globular domain of N residues has Rg ≈ 2.2·N^0.38 Å; an extended or disordered chain has a much larger Rg. The Cα contact count is the number of residue pairs whose Cα atoms are within 8 Å and are more than four positions apart in sequence — a standard proxy for tertiary packing density. The bounding box is the smallest axis-aligned box enclosing all Cα atoms.

Secondary structure (3-state, P-SEA). Three-state secondary structure (P-SEA) collapses the eight DSSP classes into helix (a), strand (b), and coil (c). P-SEA assigns these from Cα geometry alone — distances and angles — without requiring backbone oxygens, so it works on any Cα trace.

Secondary structure (8-state, DSSP). Secondary structure is the local, repeating backbone conformation. DSSP classifies it into eight states by reading the hydrogen-bond network: three helix types (H, G, I), two β types (E, B), two non-regular types (T, S), and unstructured coil (-).

Foldseek 3Di. The Foldseek 3Di string encodes local tertiary geometry as a 20-letter alphabet — one character per residue — derived from the relative positions of nearby Cα atoms. Unlike the amino-acid sequence, 3Di is a direct function of the 3D structure, so two proteins with the same fold have similar 3Di strings even at low sequence identity.

mmCIF coordinates. Structure coordinates are given as an mmCIF _atom_site loop: one row per atom with element, residue name, chain id, sequence number, and x/y/z position in Å. Only the four main-chain atoms per residue are included here; side chains are omitted to keep the record compact.

Sequence. This is the polypeptide sequence — one letter per residue, N-terminus first. Length ranges from a few dozen residues for small domains to over a thousand for large multi-domain proteins.